Protein AF-A0A645CW80-F1 (afdb_monomer_lite)

Secondary structure (DSSP, 8-state):
-HHHHHHTTS-S----SHHHHH-TTHHHHHHHHTTPPP---GGGTTT-

InterPro domains:
  IPR013785 Aldolase-type TIM barrel [G3DSA:3.20.20.70] (1-48)

Organism: NCBI:txid1076179

Radius of gyration: 12.07 Å; chains: 1; bounding box: 22×23×32 Å

Foldseek 3Di:
DQVVCCVVVVDVDDDDDVVCVVPVLVQQVVCVVVVHDGPDDPVCPVVD

Structure (mmCIF, N/CA/C/O backbone):
data_AF-A0A645CW80-F1
#
_entry.id   AF-A0A645CW80-F1
#
loop_
_atom_site.group_PDB
_atom_site.id
_atom_site.type_symbol
_atom_site.label_atom_id
_atom_site.label_alt_id
_atom_site.label_comp_id
_atom_site.label_asym_id
_atom_site.label_entity_id
_atom_site.label_seq_id
_atom_site.pdbx_PDB_ins_code
_atom_site.Cartn_x
_atom_site.Cartn_y
_atom_site.Cartn_z
_atom_site.occupancy
_atom_site.B_iso_or_equiv
_atom_site.auth_seq_id
_atom_site.auth_comp_id
_atom_site.auth_asym_id
_atom_site.auth_atom_id
_atom_site.pdbx_PDB_model_num
ATOM 1 N N . MET A 1 1 ? 3.330 -0.736 9.388 1.00 68.75 1 MET A N 1
ATOM 2 C CA . MET A 1 1 ? 2.779 0.494 10.015 1.00 68.75 1 MET A CA 1
ATOM 3 C C . MET A 1 1 ? 1.525 1.021 9.307 1.00 68.75 1 MET A C 1
ATOM 5 O O . MET A 1 1 ? 0.543 1.243 9.994 1.00 68.75 1 MET A O 1
ATOM 9 N N . ALA A 1 2 ? 1.493 1.197 7.976 1.00 77.25 2 ALA A N 1
ATOM 10 C CA . ALA A 1 2 ? 0.273 1.658 7.284 1.00 77.25 2 ALA A CA 1
ATOM 11 C C . ALA A 1 2 ? -0.899 0.654 7.363 1.00 77.25 2 ALA A C 1
ATOM 13 O O . ALA A 1 2 ? -2.009 1.042 7.706 1.00 77.25 2 ALA A O 1
ATOM 14 N N . ASP A 1 3 ? -0.641 -0.636 7.122 1.00 80.75 3 ASP A N 1
ATOM 15 C CA . ASP A 1 3 ? -1.656 -1.704 7.207 1.00 80.75 3 ASP A CA 1
ATOM 16 C C . ASP A 1 3 ? -2.293 -1.809 8.607 1.00 80.75 3 ASP A C 1
ATOM 18 O O . ASP A 1 3 ? -3.506 -1.927 8.740 1.00 80.75 3 ASP A O 1
ATOM 22 N N . GLU A 1 4 ? -1.500 -1.646 9.667 1.00 85.56 4 GLU A N 1
ATOM 23 C CA . GLU A 1 4 ? -1.985 -1.673 11.051 1.00 85.56 4 GLU A CA 1
ATOM 24 C C . GLU A 1 4 ? -2.945 -0.514 11.371 1.00 85.56 4 GLU A C 1
ATOM 26 O O . GLU A 1 4 ? -3.925 -0.700 12.091 1.00 85.56 4 GLU A O 1
ATOM 31 N N . ILE A 1 5 ? -2.705 0.683 10.824 1.00 85.75 5 ILE A N 1
ATOM 32 C CA . ILE A 1 5 ? -3.577 1.855 11.022 1.00 85.75 5 ILE A CA 1
ATOM 33 C C . ILE A 1 5 ? -4.962 1.597 10.420 1.00 85.75 5 ILE A C 1
ATOM 35 O O . ILE A 1 5 ? -5.969 1.902 11.061 1.00 85.75 5 ILE A O 1
ATOM 39 N N . ILE A 1 6 ? -5.002 0.983 9.234 1.00 86.62 6 ILE A N 1
ATOM 40 C CA . ILE A 1 6 ? -6.253 0.599 8.575 1.00 86.62 6 ILE A CA 1
ATOM 41 C C . ILE A 1 6 ? -6.940 -0.532 9.353 1.00 86.62 6 ILE A C 1
ATOM 43 O O . ILE A 1 6 ? -8.106 -0.412 9.722 1.00 86.62 6 ILE A O 1
ATOM 47 N N . ARG A 1 7 ? -6.219 -1.611 9.688 1.00 85.19 7 ARG A N 1
ATOM 48 C CA . ARG A 1 7 ? -6.785 -2.774 10.402 1.00 85.19 7 ARG A CA 1
ATOM 49 C C . ARG A 1 7 ? -7.281 -2.456 11.811 1.00 85.19 7 ARG A C 1
ATOM 51 O O . ARG A 1 7 ? -8.207 -3.102 12.286 1.00 85.19 7 ARG A O 1
ATOM 58 N N . SER A 1 8 ? -6.673 -1.478 12.479 1.00 89.00 8 SER A N 1
ATOM 59 C CA . SER A 1 8 ? -7.112 -1.007 13.799 1.00 89.00 8 SER A CA 1
ATOM 60 C C . SER A 1 8 ? -8.269 -0.002 13.742 1.00 89.00 8 SER A C 1
ATOM 62 O O . SER A 1 8 ? -8.701 0.469 14.792 1.00 89.00 8 SER A O 1
ATOM 64 N N . GLY A 1 9 ? -8.772 0.333 12.546 1.00 85.94 9 GLY A N 1
ATOM 65 C CA . GLY A 1 9 ? -9.887 1.265 12.362 1.00 85.94 9 GLY A CA 1
ATOM 66 C C . GLY A 1 9 ? -9.544 2.714 12.710 1.00 85.94 9 GLY A C 1
ATOM 67 O O . GLY A 1 9 ? -10.438 3.518 12.951 1.00 85.94 9 GLY A O 1
ATOM 68 N N . LYS A 1 10 ? -8.252 3.060 12.775 1.00 87.50 10 LYS A N 1
ATOM 69 C CA . LYS A 1 10 ? -7.805 4.419 13.117 1.00 87.50 10 LYS A CA 1
ATOM 70 C C . LYS A 1 10 ? -7.939 5.392 11.944 1.00 87.50 10 LYS A C 1
ATOM 72 O O . LYS A 1 10 ? -7.965 6.598 12.175 1.00 87.50 10 LYS A O 1
ATOM 77 N N . ALA A 1 11 ? -7.981 4.886 10.712 1.00 89.19 11 ALA A N 1
ATOM 78 C CA . ALA A 1 11 ? -8.215 5.672 9.505 1.00 89.19 11 ALA A CA 1
ATOM 79 C C . ALA A 1 11 ? -8.710 4.781 8.356 1.00 89.19 11 ALA A C 1
ATOM 81 O O . ALA A 1 11 ? -8.332 3.614 8.277 1.00 89.19 11 ALA A O 1
ATOM 82 N N . ASP A 1 12 ? -9.467 5.364 7.427 1.00 83.38 12 ASP A N 1
ATOM 83 C CA . ASP A 1 12 ? -9.882 4.708 6.178 1.00 83.38 12 ASP A CA 1
ATOM 84 C C . ASP A 1 12 ? -8.847 4.868 5.049 1.00 83.38 12 ASP A C 1
ATOM 86 O O . ASP A 1 12 ? -8.814 4.083 4.104 1.00 83.38 12 ASP A O 1
ATOM 90 N N . VAL A 1 13 ? -7.980 5.888 5.136 1.00 85.75 13 VAL A N 1
ATOM 91 C CA . VAL A 1 13 ? -6.955 6.196 4.125 1.00 85.75 13 VAL A CA 1
ATOM 92 C C . VAL A 1 13 ? -5.665 6.672 4.795 1.00 85.75 13 VAL A C 1
ATOM 94 O O . VAL A 1 13 ? -5.693 7.485 5.719 1.00 85.75 13 VAL A O 1
ATOM 97 N N . VAL A 1 14 ? -4.517 6.210 4.289 1.00 87.31 14 VAL A N 1
ATOM 98 C CA . VAL A 1 14 ? -3.180 6.672 4.697 1.00 87.31 14 VAL A CA 1
ATOM 99 C C . VAL A 1 14 ? -2.539 7.456 3.549 1.00 87.31 14 VAL A C 1
ATOM 101 O O . VAL A 1 14 ? -2.317 6.918 2.467 1.00 87.31 14 VAL A O 1
ATOM 104 N N . LEU A 1 15 ? -2.220 8.7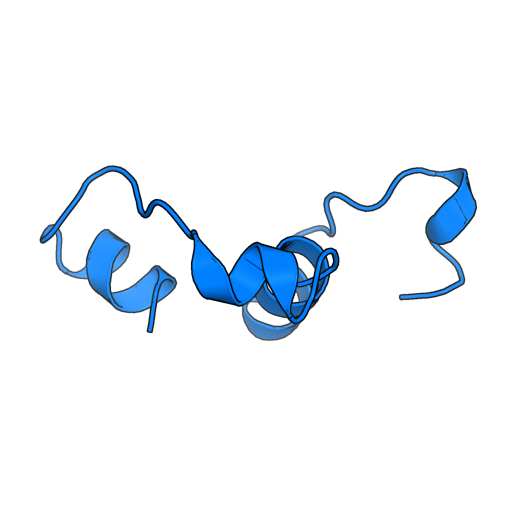30 3.792 1.00 87.00 15 LEU A N 1
ATOM 105 C CA . LEU A 1 15 ? -1.557 9.619 2.833 1.00 87.00 15 LEU A CA 1
ATOM 106 C C . LEU A 1 15 ? -0.050 9.672 3.116 1.00 87.00 15 LEU A C 1
ATOM 108 O O . LEU A 1 15 ? 0.373 9.973 4.233 1.00 87.00 15 LEU A O 1
ATOM 112 N N . LEU A 1 16 ? 0.767 9.411 2.095 1.00 87.56 16 LEU A N 1
ATOM 113 C CA . LEU A 1 16 ? 2.227 9.457 2.183 1.00 87.56 16 LEU A CA 1
ATOM 114 C C . LEU A 1 16 ? 2.758 10.712 1.486 1.00 87.56 16 LEU A C 1
ATOM 116 O O . LEU A 1 16 ? 2.455 10.950 0.323 1.00 87.56 16 LEU A O 1
ATOM 120 N N . ALA A 1 17 ? 3.579 11.494 2.189 1.00 87.81 17 ALA A N 1
ATOM 121 C CA . ALA A 1 17 ? 4.213 12.696 1.638 1.00 87.81 17 ALA A CA 1
ATOM 122 C C . ALA A 1 17 ? 5.715 12.476 1.393 1.00 87.81 17 ALA A C 1
ATOM 124 O O . ALA A 1 17 ? 6.141 12.107 0.304 1.00 87.81 17 ALA A O 1
ATOM 125 N N . ARG A 1 18 ? 6.538 12.649 2.435 1.00 90.19 18 ARG A N 1
ATOM 126 C CA . ARG A 1 18 ? 8.008 12.548 2.336 1.00 90.19 18 ARG A CA 1
ATOM 127 C C . ARG A 1 18 ? 8.489 11.162 1.918 1.00 90.19 18 ARG A C 1
ATOM 129 O O . ARG A 1 18 ? 9.514 11.053 1.258 1.00 90.19 18 ARG A O 1
ATOM 136 N N . GLU A 1 19 ? 7.754 10.125 2.301 1.00 83.88 19 GLU A N 1
ATOM 137 C CA . GLU A 1 19 ? 8.117 8.747 1.980 1.00 83.88 19 GLU A CA 1
ATOM 138 C C . GLU A 1 19 ? 8.038 8.482 0.475 1.00 83.88 19 GLU A C 1
ATOM 140 O O . GLU A 1 19 ? 8.946 7.886 -0.091 1.00 83.88 19 GLU A O 1
ATOM 145 N N . LEU A 1 20 ? 7.032 9.051 -0.196 1.00 83.69 20 LEU A N 1
ATOM 146 C CA . LEU A 1 20 ? 6.894 8.952 -1.646 1.00 83.69 20 LEU A CA 1
ATOM 147 C C . LEU A 1 20 ? 8.001 9.720 -2.387 1.00 83.69 20 LEU A C 1
ATOM 149 O O . LEU A 1 20 ? 8.438 9.304 -3.454 1.00 83.69 20 LEU A O 1
ATOM 153 N N . MET A 1 21 ? 8.495 10.818 -1.804 1.00 85.50 21 MET A N 1
ATOM 154 C CA . MET A 1 21 ? 9.627 11.572 -2.361 1.00 85.50 21 MET A CA 1
ATOM 155 C C . MET A 1 21 ? 10.965 10.841 -2.196 1.00 85.50 21 MET A C 1
ATOM 157 O O . MET A 1 21 ? 11.843 10.978 -3.043 1.00 85.50 21 MET A O 1
ATOM 161 N N . ARG A 1 22 ? 11.145 10.085 -1.104 1.00 88.69 22 ARG A N 1
ATOM 162 C CA . ARG A 1 22 ? 12.358 9.284 -0.861 1.00 88.69 22 ARG A CA 1
ATOM 163 C C . ARG A 1 22 ? 12.350 7.988 -1.660 1.00 88.69 22 ARG A C 1
ATOM 165 O O . ARG A 1 22 ? 13.399 7.558 -2.129 1.00 88.69 22 ARG A O 1
ATOM 172 N N . ASN A 1 23 ? 11.180 7.374 -1.791 1.00 85.62 23 ASN A N 1
ATOM 173 C CA . ASN A 1 23 ? 11.002 6.110 -2.472 1.00 85.62 23 ASN A CA 1
ATOM 174 C C . ASN A 1 23 ? 9.688 6.110 -3.272 1.00 85.62 23 ASN A C 1
ATOM 176 O O . ASN A 1 23 ? 8.633 5.757 -2.740 1.00 85.62 23 ASN A O 1
ATOM 180 N N . PRO A 1 24 ? 9.732 6.458 -4.568 1.00 85.88 24 PRO A N 1
ATOM 181 C CA . PRO A 1 24 ? 8.531 6.478 -5.400 1.00 85.88 24 PRO A CA 1
ATOM 182 C C . PRO A 1 24 ? 7.914 5.082 -5.592 1.00 85.88 24 PRO A C 1
ATOM 184 O O . PRO A 1 24 ? 6.721 4.969 -5.855 1.00 85.88 24 PRO A O 1
ATOM 187 N N . ASN A 1 25 ? 8.695 4.012 -5.401 1.00 86.38 25 ASN A N 1
ATOM 188 C CA . ASN A 1 25 ? 8.235 2.625 -5.507 1.00 86.38 25 ASN A CA 1
ATOM 189 C C . ASN A 1 25 ? 7.715 2.060 -4.175 1.00 86.38 25 ASN A C 1
ATOM 191 O O . ASN A 1 25 ? 7.464 0.857 -4.077 1.00 86.38 25 ASN A O 1
ATOM 195 N N . TRP A 1 26 ? 7.529 2.901 -3.151 1.00 88.62 26 TRP A N 1
ATOM 196 C CA . TRP A 1 26 ? 7.007 2.477 -1.851 1.00 88.62 26 TRP A CA 1
ATOM 197 C C . TRP A 1 26 ? 5.727 1.625 -1.947 1.00 88.62 26 TRP A C 1
ATOM 199 O O . TRP A 1 26 ? 5.686 0.585 -1.292 1.00 88.62 26 TRP A O 1
ATOM 209 N N . PRO A 1 27 ? 4.721 1.950 -2.792 1.00 85.75 27 PRO A N 1
ATOM 210 C CA . PRO A 1 27 ? 3.509 1.129 -2.896 1.00 85.75 27 PRO A CA 1
ATOM 211 C C . PRO A 1 27 ? 3.776 -0.304 -3.373 1.00 85.75 27 PRO A C 1
ATOM 213 O O . P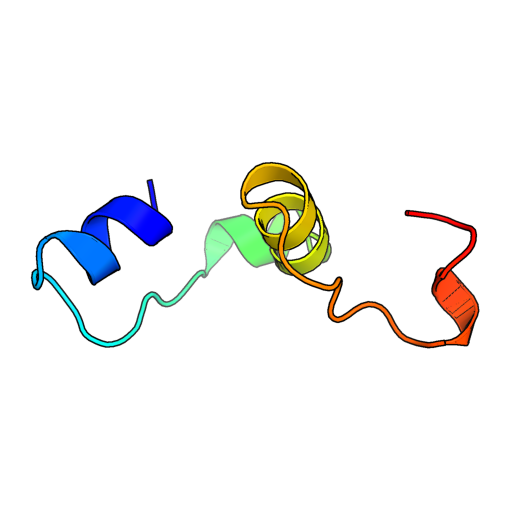RO A 1 27 ? 3.116 -1.238 -2.928 1.00 85.75 27 PRO A O 1
ATOM 216 N N . VAL A 1 28 ? 4.765 -0.491 -4.251 1.00 86.56 28 VAL A N 1
ATOM 217 C CA . VAL A 1 28 ? 5.168 -1.814 -4.750 1.00 86.56 28 VAL A CA 1
ATOM 218 C C . VAL A 1 28 ? 5.853 -2.622 -3.649 1.00 86.56 28 VAL A C 1
ATOM 220 O O . VAL A 1 28 ? 5.571 -3.808 -3.479 1.00 86.56 28 VAL A O 1
ATOM 223 N N . LEU A 1 29 ? 6.713 -1.974 -2.861 1.00 86.50 29 LEU A N 1
ATOM 224 C CA . LEU A 1 29 ? 7.376 -2.606 -1.719 1.00 86.50 29 LEU A CA 1
ATOM 225 C C . LEU A 1 29 ? 6.376 -2.976 -0.619 1.00 86.50 29 LEU A C 1
ATOM 227 O O . LEU A 1 29 ? 6.437 -4.085 -0.097 1.00 86.50 29 LEU A O 1
ATOM 231 N N . ALA A 1 30 ? 5.418 -2.095 -0.327 1.00 87.19 30 ALA A N 1
ATOM 232 C CA . ALA A 1 30 ? 4.354 -2.361 0.634 1.00 87.19 30 ALA A CA 1
ATOM 233 C C . ALA A 1 30 ? 3.462 -3.531 0.190 1.00 87.19 30 ALA A C 1
ATOM 235 O O . ALA A 1 30 ? 3.133 -4.391 1.003 1.00 87.19 30 ALA A O 1
ATOM 236 N N . ALA A 1 31 ? 3.116 -3.615 -1.100 1.00 87.50 31 ALA A N 1
ATOM 237 C CA . A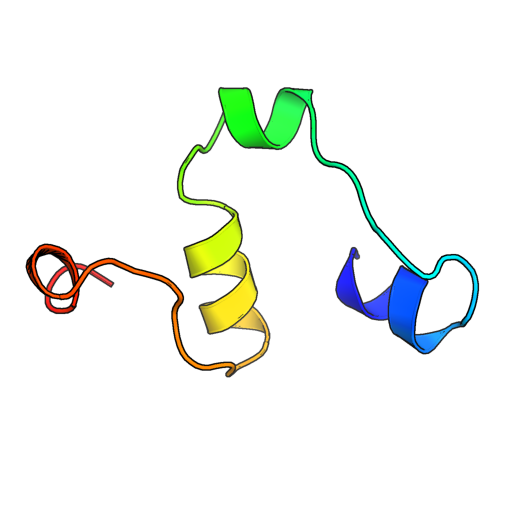LA A 1 31 ? 2.383 -4.760 -1.638 1.00 87.50 31 ALA A CA 1
ATOM 238 C C . ALA A 1 31 ? 3.173 -6.069 -1.468 1.00 87.50 31 ALA A C 1
ATOM 240 O O . ALA A 1 31 ? 2.613 -7.063 -1.011 1.00 87.50 31 ALA A O 1
ATOM 241 N N . LYS A 1 32 ? 4.484 -6.055 -1.743 1.00 86.19 32 LYS A N 1
ATOM 242 C CA . LYS A 1 32 ? 5.375 -7.209 -1.542 1.00 86.19 32 LYS A CA 1
ATOM 243 C C . LYS A 1 32 ? 5.457 -7.643 -0.076 1.00 86.19 32 LYS A C 1
ATOM 245 O O . LYS A 1 32 ? 5.378 -8.835 0.203 1.00 86.19 32 LYS A O 1
ATOM 250 N N . GLU A 1 33 ? 5.583 -6.696 0.850 1.00 87.62 33 GLU A N 1
ATOM 251 C CA . GLU A 1 33 ? 5.640 -6.962 2.295 1.00 87.62 33 GLU A CA 1
ATOM 252 C C . GLU A 1 33 ? 4.322 -7.545 2.829 1.00 87.62 33 GLU A C 1
ATOM 254 O O . GLU A 1 33 ? 4.328 -8.431 3.680 1.00 87.62 33 GLU A O 1
ATOM 259 N N . LEU A 1 34 ? 3.189 -7.100 2.279 1.00 86.75 34 LEU A N 1
ATOM 260 C CA . LEU A 1 34 ? 1.851 -7.568 2.650 1.00 86.75 34 LEU A CA 1
ATOM 261 C C . LEU A 1 34 ? 1.376 -8.789 1.840 1.00 86.75 34 LEU A C 1
ATOM 263 O O . LEU A 1 34 ? 0.249 -9.248 2.037 1.00 86.75 34 LEU A O 1
ATOM 267 N N . GLY A 1 35 ? 2.195 -9.302 0.916 1.00 85.19 35 GLY A N 1
ATOM 268 C CA . GLY A 1 35 ? 1.834 -10.409 0.021 1.00 85.19 35 GLY A CA 1
ATOM 269 C C . GLY A 1 35 ? 0.671 -10.096 -0.932 1.00 85.19 35 GLY A C 1
ATOM 270 O O . GLY A 1 35 ? -0.014 -11.009 -1.389 1.00 85.19 35 GLY A O 1
ATOM 271 N N . GLN A 1 36 ? 0.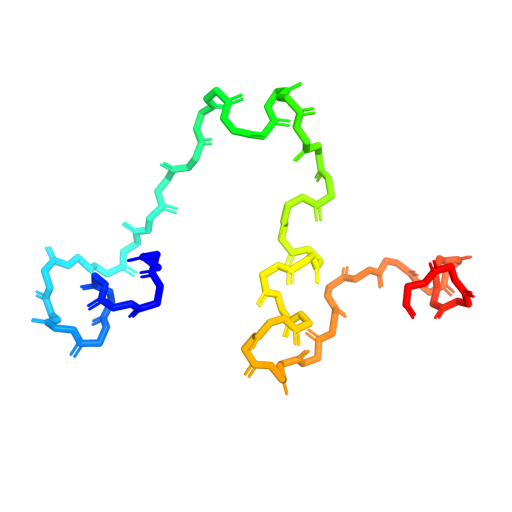417 -8.817 -1.206 1.00 87.31 36 GLN A N 1
ATOM 272 C CA . GLN A 1 36 ? -0.624 -8.344 -2.117 1.00 87.31 36 GLN A CA 1
ATOM 273 C C . GLN A 1 36 ? -0.095 -8.236 -3.556 1.00 87.31 36 GLN A C 1
ATOM 275 O O . GLN A 1 36 ? 1.106 -8.031 -3.763 1.00 87.31 36 GLN A O 1
ATOM 280 N N . PRO A 1 37 ? -0.970 -8.347 -4.574 1.00 83.38 37 PRO A N 1
ATOM 281 C CA . PRO A 1 37 ? -0.573 -8.145 -5.961 1.00 83.38 37 PRO A CA 1
ATOM 282 C C . PRO A 1 37 ? 0.045 -6.755 -6.152 1.00 83.38 37 PRO A C 1
ATOM 284 O O . PRO A 1 37 ? -0.496 -5.742 -5.708 1.00 83.38 37 PRO A O 1
ATOM 287 N N . SER A 1 38 ? 1.205 -6.723 -6.810 1.00 82.12 38 SER A N 1
ATOM 288 C CA . SER A 1 38 ? 1.944 -5.485 -7.044 1.00 82.12 38 SER A CA 1
ATOM 289 C C . SER A 1 38 ? 1.179 -4.561 -7.999 1.00 82.12 38 SER A C 1
ATOM 291 O O . SER A 1 38 ? 0.769 -5.012 -9.070 1.00 82.12 38 SER A O 1
ATOM 293 N N . PRO A 1 39 ? 1.054 -3.258 -7.687 1.00 81.06 39 PRO A N 1
ATOM 294 C CA . PRO A 1 39 ? 0.489 -2.268 -8.601 1.00 81.06 39 PRO A CA 1
ATOM 295 C C . PRO A 1 39 ? 1.468 -1.853 -9.717 1.00 81.06 39 PRO A C 1
ATOM 297 O O . PRO A 1 39 ? 1.223 -0.868 -10.414 1.00 81.06 39 PRO A O 1
ATOM 300 N N . ALA A 1 40 ? 2.605 -2.544 -9.870 1.00 80.62 40 ALA A N 1
ATOM 301 C CA . ALA A 1 40 ? 3.605 -2.216 -10.877 1.00 80.62 40 ALA A CA 1
ATOM 302 C C . ALA A 1 40 ? 3.022 -2.301 -12.306 1.00 80.62 40 ALA A C 1
ATOM 304 O O . ALA A 1 40 ? 2.307 -3.255 -12.625 1.00 80.62 40 ALA A O 1
ATOM 305 N N . PRO A 1 41 ? 3.362 -1.352 -13.202 1.00 80.50 41 PRO A N 1
ATOM 306 C CA . PRO A 1 41 ? 3.001 -1.443 -14.615 1.00 80.50 41 PRO A CA 1
ATOM 307 C C . PRO A 1 41 ? 3.525 -2.738 -15.248 1.00 80.50 41 PRO A C 1
ATOM 309 O O . PRO A 1 41 ? 4.593 -3.221 -14.868 1.00 80.50 41 PRO A O 1
ATOM 312 N N . LEU A 1 42 ? 2.826 -3.260 -16.266 1.00 77.88 42 LEU A N 1
ATOM 313 C CA . LEU A 1 42 ? 3.177 -4.510 -16.966 1.00 77.88 42 LEU A CA 1
ATOM 314 C C . LEU A 1 42 ? 4.641 -4.550 -17.443 1.00 77.88 42 LEU A C 1
ATOM 316 O O . LEU A 1 42 ? 5.285 -5.597 -17.440 1.00 77.88 42 LEU A O 1
ATOM 320 N N . GLN A 1 43 ? 5.185 -3.390 -17.798 1.00 79.62 43 GLN A N 1
ATOM 321 C CA . GLN A 1 43 ? 6.561 -3.188 -18.243 1.00 79.62 43 GLN A CA 1
ATOM 322 C C . GLN A 1 43 ? 7.605 -3.453 -17.143 1.00 79.62 43 GLN A C 1
ATOM 324 O O . GLN A 1 43 ? 8.747 -3.782 -17.455 1.00 79.62 43 GLN A O 1
ATOM 329 N N . TYR A 1 44 ? 7.224 -3.339 -15.869 1.00 78.50 44 TYR A N 1
ATOM 330 C CA . TYR A 1 44 ? 8.104 -3.498 -14.708 1.00 78.50 44 TYR A CA 1
ATOM 331 C C . TYR A 1 44 ? 7.850 -4.785 -13.918 1.00 78.50 44 TYR A C 1
ATOM 333 O O . TYR A 1 44 ? 8.491 -5.008 -12.897 1.00 78.50 44 TYR A O 1
ATOM 341 N N . VAL A 1 45 ? 6.980 -5.674 -14.401 1.00 73.75 45 VAL A N 1
ATOM 342 C CA . VAL A 1 45 ? 6.625 -6.926 -13.704 1.00 73.75 45 VAL A CA 1
ATOM 343 C C . VAL A 1 45 ? 7.837 -7.834 -13.461 1.00 73.75 45 VAL A C 1
ATOM 345 O O . VAL A 1 45 ? 7.845 -8.600 -12.511 1.00 73.75 45 VAL A O 1
ATOM 348 N N . ARG A 1 46 ? 8.887 -7.738 -14.287 1.00 75.56 46 ARG A N 1
ATOM 349 C CA . ARG A 1 46 ? 10.128 -8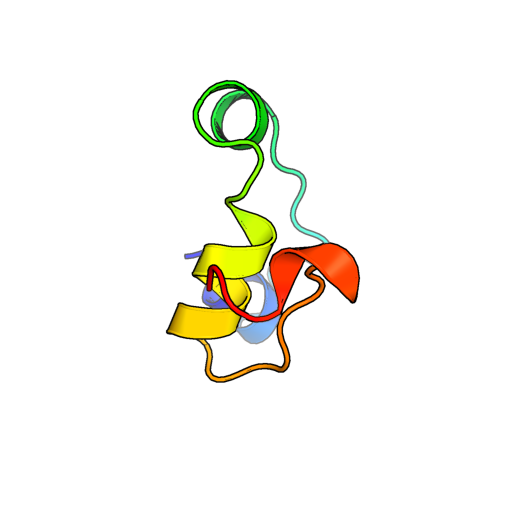.521 -14.125 1.00 75.56 46 ARG A CA 1
ATOM 350 C C . ARG A 1 46 ? 11.158 -7.885 -13.187 1.00 75.56 46 ARG A C 1
ATOM 352 O O . ARG A 1 46 ? 12.160 -8.524 -12.887 1.00 75.56 46 ARG A O 1
ATOM 359 N N . ALA A 1 47 ? 10.95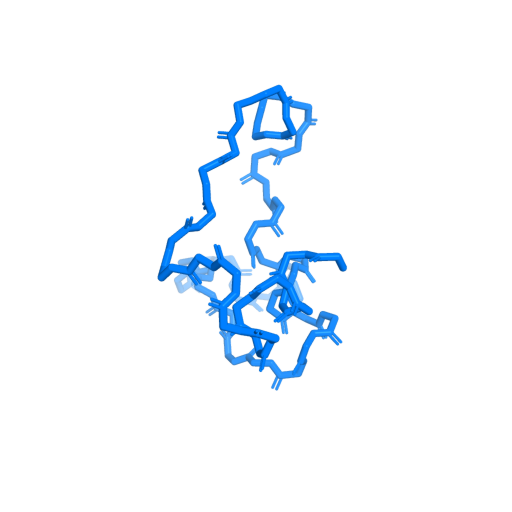9 -6.629 -12.793 1.00 71.88 47 ALA A N 1
ATOM 360 C CA . ALA A 1 47 ? 11.899 -5.889 -11.954 1.00 71.88 47 ALA A CA 1
ATOM 361 C C . ALA A 1 47 ? 11.603 -6.023 -10.448 1.00 71.88 47 ALA A C 1
ATOM 363 O O . ALA A 1 47 ? 12.452 -5.647 -9.641 1.00 71.88 47 ALA A O 1
ATOM 364 N N . PHE A 1 48 ? 10.424 -6.531 -10.072 1.00 64.19 48 PHE A N 1
ATOM 365 C CA . PHE A 1 48 ? 9.906 -6.531 -8.700 1.00 64.19 48 PHE A CA 1
ATOM 366 C C . PHE A 1 48 ? 9.597 -7.932 -8.168 1.00 64.19 48 PHE A C 1
ATOM 368 O O . PHE A 1 48 ? 9.113 -8.760 -8.968 1.00 64.19 48 PHE A O 1
#

pLDDT: mean 83.63, std 5.45, range [64.19, 90.19]

Sequence (48 aa):
MADEIIRSGKADVVLLARELMRNPNWPVLAAKELGQPSPAPLQYVRAF